Protein AF-A0A3B0PDM1-F1 (afdb_monomer)

InterPro domains:
  IPR018164 Alanyl-tRNA synthetase, class IIc, N-terminal [PF01411] (1-49)
  IPR045864 Class II Aminoacyl-tRNA synthetase/Biotinyl protein ligase (BPL) and lipoyl protein ligase (LPL) [G3DSA:3.30.930.10] (1-49)
  IPR045864 Class II Aminoacyl-tRNA synthetase/Biotinyl protein ligase (BPL) and lipoyl protein ligase (LPL) [SSF55681] (1-49)
  IPR050058 Alanine--tRNA ligase [PTHR11777] (1-47)

pLDDT: mean 97.65, std 1.87, range [85.5, 98.56]

Radius of gyration: 11.97 Å; Cα contacts (8 Å, |Δi|>4): 19; chains: 1; bounding box: 31×27×26 Å

Sequence (49 aa):
MLGNFSIGDYFKKEAIEFGYELLTKFYGLNKDKLYITIYEDDNDAFNYW

Organism: Mycoplasmoides gallisepticum (NCBI:txid2096)

Secondary structure (DSSP, 8-state):
------SSS--HHHHHHHHHHIIIIIS---GGG------TT-HHHHHH-

Structure (mmCIF, N/CA/C/O backbone):
data_AF-A0A3B0PDM1-F1
#
_entry.id   AF-A0A3B0PDM1-F1
#
loop_
_atom_site.group_PDB
_atom_site.id
_atom_site.type_symbol
_atom_site.label_atom_id
_atom_site.label_alt_id
_atom_site.label_comp_id
_atom_site.label_asym_id
_atom_site.label_entity_id
_atom_site.label_seq_id
_atom_site.pdbx_PDB_ins_code
_atom_site.Cartn_x
_atom_site.Cartn_y
_atom_site.Cartn_z
_atom_site.occupancy
_atom_site.B_iso_or_equiv
_atom_site.auth_seq_id
_atom_site.auth_comp_id
_atom_site.auth_asym_id
_atom_site.auth_atom_id
_atom_site.pdbx_PDB_model_num
ATOM 1 N N . MET A 1 1 ? -3.684 19.520 -2.650 1.00 85.50 1 MET A N 1
ATOM 2 C CA . MET A 1 1 ? -3.357 18.092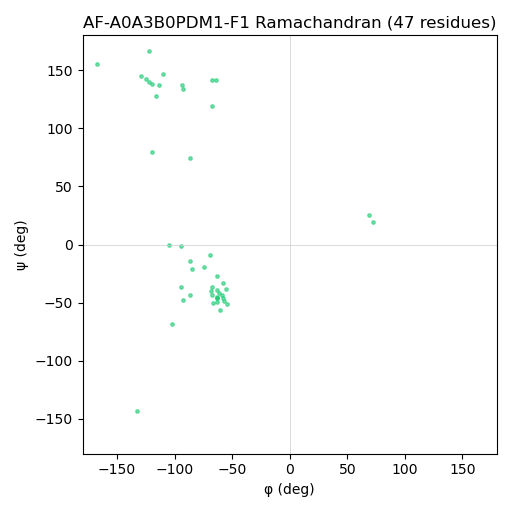 -2.844 1.00 85.50 1 MET A CA 1
ATOM 3 C C . MET A 1 1 ? -2.494 17.670 -1.667 1.00 85.50 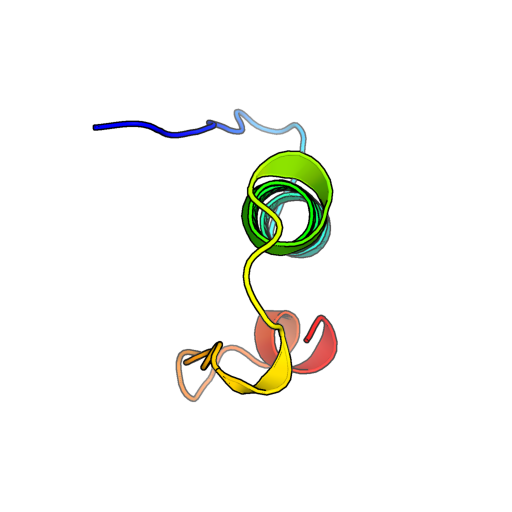1 MET A C 1
ATOM 5 O O . MET A 1 1 ? -1.512 18.354 -1.414 1.00 85.50 1 MET A O 1
ATOM 9 N N . LEU A 1 2 ? -2.904 16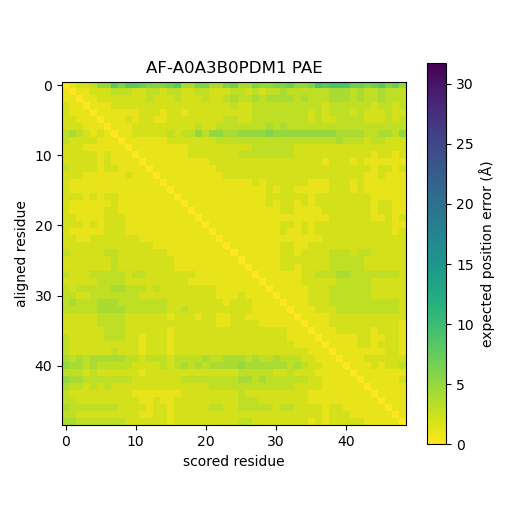.650 -0.909 1.00 96.25 2 LEU A N 1
ATOM 10 C CA . LEU A 1 2 ? -2.091 16.065 0.166 1.00 96.25 2 LEU A CA 1
ATOM 11 C C . LEU A 1 2 ? -1.315 14.880 -0.420 1.00 96.25 2 LEU A C 1
ATOM 13 O O . LEU A 1 2 ? -1.894 14.127 -1.199 1.00 96.25 2 LEU A O 1
ATOM 17 N N . GLY A 1 3 ? -0.036 14.729 -0.080 1.00 96.25 3 GLY A N 1
ATOM 18 C CA . GLY A 1 3 ? 0.790 13.634 -0.587 1.00 96.25 3 GLY A CA 1
ATOM 19 C C . GLY A 1 3 ? 2.105 13.486 0.172 1.00 96.25 3 GLY A C 1
ATOM 20 O O . GLY A 1 3 ? 2.600 14.448 0.760 1.00 96.25 3 GLY A O 1
ATOM 21 N N . ASN A 1 4 ? 2.650 12.274 0.147 1.00 97.12 4 ASN A N 1
ATOM 22 C CA . ASN A 1 4 ? 3.997 11.932 0.590 1.00 97.12 4 ASN A CA 1
ATOM 23 C C . ASN A 1 4 ? 4.859 11.578 -0.631 1.00 97.12 4 ASN A C 1
ATOM 25 O O . ASN A 1 4 ? 4.360 11.035 -1.614 1.00 97.12 4 ASN A O 1
ATOM 29 N N . PHE A 1 5 ? 6.151 11.895 -0.566 1.00 97.69 5 PHE A N 1
ATOM 30 C CA . PHE A 1 5 ? 7.093 11.664 -1.660 1.00 97.69 5 PHE A CA 1
ATOM 31 C C . PHE A 1 5 ? 8.268 10.827 -1.164 1.00 97.69 5 PHE A C 1
ATOM 33 O O . PHE A 1 5 ? 8.722 11.004 -0.032 1.00 97.69 5 PHE A O 1
ATOM 40 N N . SER A 1 6 ? 8.743 9.924 -2.016 1.00 97.88 6 SER A N 1
ATOM 41 C CA . SER A 1 6 ? 9.947 9.125 -1.796 1.00 97.88 6 SER A CA 1
ATOM 42 C C . SER A 1 6 ? 10.972 9.494 -2.857 1.00 97.88 6 SER A C 1
ATOM 44 O O . SER A 1 6 ? 10.659 9.477 -4.048 1.00 97.88 6 SER A O 1
ATOM 46 N N . ILE A 1 7 ? 12.191 9.827 -2.434 1.00 97.44 7 ILE A N 1
ATOM 47 C CA . ILE A 1 7 ? 13.328 10.070 -3.327 1.00 97.44 7 ILE A CA 1
ATOM 48 C C . ILE A 1 7 ? 14.417 9.062 -2.963 1.00 97.44 7 ILE A C 1
ATOM 50 O O . ILE A 1 7 ? 15.347 9.373 -2.226 1.00 97.44 7 ILE A O 1
ATOM 54 N N . GLY A 1 8 ? 14.255 7.831 -3.456 1.00 97.19 8 GLY A N 1
ATOM 55 C CA . GLY A 1 8 ? 15.198 6.732 -3.219 1.00 97.19 8 GLY A CA 1
ATOM 56 C C . GLY A 1 8 ? 15.183 6.161 -1.797 1.00 97.19 8 GLY A C 1
ATOM 57 O O . GLY A 1 8 ? 16.161 5.531 -1.414 1.00 97.19 8 GLY A O 1
ATOM 58 N N . ASP A 1 9 ? 14.112 6.396 -1.032 1.00 98.31 9 ASP A N 1
ATOM 59 C CA . ASP A 1 9 ? 13.997 5.971 0.370 1.00 98.31 9 ASP A CA 1
ATOM 60 C C . ASP A 1 9 ? 13.121 4.713 0.503 1.00 98.31 9 ASP A C 1
ATOM 62 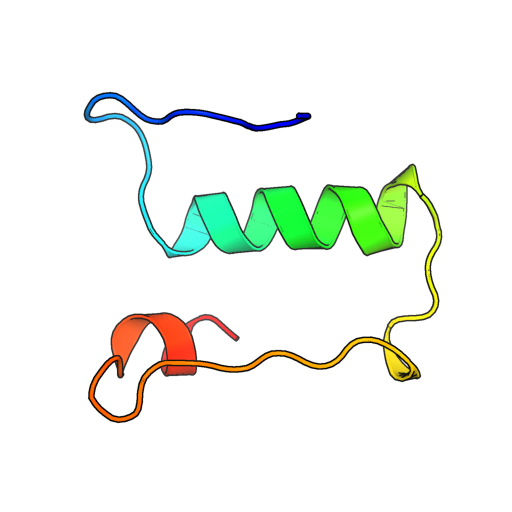O O . ASP A 1 9 ? 13.622 3.616 0.735 1.00 98.31 9 ASP A O 1
ATOM 66 N N . TYR A 1 10 ? 11.819 4.841 0.238 1.00 98.06 10 TYR A N 1
ATOM 67 C CA . TYR A 1 10 ? 10.846 3.747 0.317 1.00 98.06 10 TYR A CA 1
ATOM 68 C C . TYR A 1 10 ? 10.102 3.513 -1.005 1.00 98.06 10 TYR A C 1
ATOM 70 O O . TYR A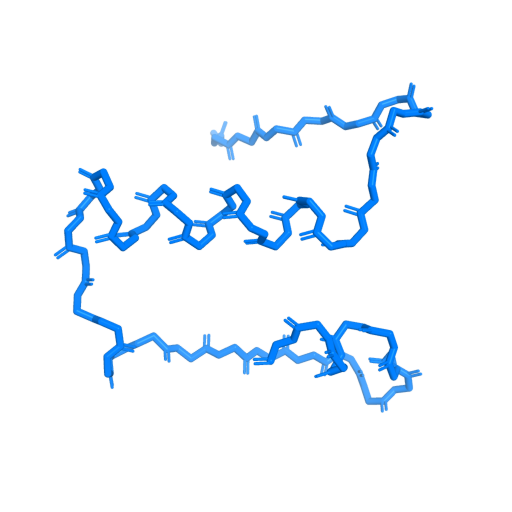 1 10 ? 10.152 4.350 -1.914 1.00 98.06 10 TYR A O 1
ATOM 78 N N . PHE A 1 11 ? 9.401 2.380 -1.128 1.00 97.81 11 PHE A N 1
ATOM 79 C CA . PHE A 1 11 ? 8.698 2.012 -2.361 1.00 97.81 11 PHE A CA 1
ATOM 80 C C . PHE A 1 11 ? 7.262 1.541 -2.084 1.00 97.81 11 PHE A C 1
ATOM 82 O O . PHE A 1 11 ? 6.574 2.126 -1.250 1.00 97.81 11 PHE A O 1
ATOM 89 N N . LYS A 1 12 ? 6.766 0.543 -2.828 1.00 98.06 12 LYS A N 1
ATOM 90 C CA . LYS A 1 12 ? 5.354 0.130 -2.818 1.00 98.06 12 LYS A CA 1
ATOM 91 C C . LYS A 1 12 ? 4.852 -0.269 -1.430 1.00 98.06 12 LYS A C 1
ATOM 93 O O . LYS A 1 12 ? 3.802 0.214 -1.022 1.00 98.06 12 LYS A O 1
ATOM 98 N N . LYS A 1 13 ? 5.592 -1.123 -0.717 1.00 97.88 13 LYS A N 1
ATOM 99 C CA . LYS A 1 13 ? 5.153 -1.691 0.563 1.00 97.88 13 LYS A CA 1
ATOM 100 C C . LYS A 1 13 ? 4.903 -0.603 1.606 1.00 97.88 13 LYS A C 1
ATOM 102 O O . LYS A 1 13 ? 3.796 -0.483 2.118 1.00 97.88 13 LYS A O 1
ATOM 107 N N . GLU A 1 14 ? 5.905 0.225 1.873 1.00 98.31 14 GLU A N 1
ATOM 108 C CA . GLU A 1 14 ? 5.804 1.283 2.876 1.00 98.31 14 GLU A CA 1
ATOM 109 C C . GLU A 1 14 ? 4.808 2.366 2.440 1.00 98.31 14 GLU A C 1
ATOM 111 O O . GLU A 1 14 ? 4.048 2.876 3.259 1.00 98.31 14 GLU A O 1
ATOM 116 N N . ALA A 1 15 ? 4.746 2.694 1.141 1.00 98.50 15 ALA A N 1
ATOM 117 C CA . ALA A 1 15 ? 3.767 3.654 0.632 1.00 98.50 15 ALA A CA 1
ATOM 118 C C . ALA A 1 15 ? 2.319 3.186 0.866 1.00 98.50 15 ALA A C 1
ATOM 120 O O . ALA A 1 15 ? 1.471 3.989 1.265 1.00 98.50 15 ALA A O 1
ATOM 121 N N . ILE A 1 16 ? 2.047 1.894 0.654 1.00 98.38 16 ILE A N 1
ATOM 122 C CA . ILE A 1 16 ? 0.758 1.259 0.954 1.00 98.38 16 ILE A CA 1
ATOM 123 C C . ILE A 1 16 ? 0.468 1.323 2.459 1.00 98.38 16 ILE A C 1
ATOM 125 O O . ILE A 1 16 ? -0.608 1.780 2.850 1.00 98.38 16 ILE A O 1
ATOM 129 N N . GLU A 1 17 ? 1.432 0.930 3.299 1.00 98.31 17 GLU A N 1
ATOM 130 C CA . GLU A 1 17 ? 1.293 0.938 4.760 1.00 98.31 17 GLU A CA 1
ATOM 131 C C . GLU A 1 17 ? 0.967 2.341 5.297 1.00 98.31 17 GLU A C 1
ATOM 133 O O . GLU A 1 17 ? 0.020 2.494 6.071 1.00 98.31 17 GLU A O 1
ATOM 138 N N . PHE A 1 18 ? 1.671 3.382 4.838 1.00 98.50 18 PHE A N 1
ATOM 139 C CA . PHE A 1 18 ? 1.429 4.764 5.268 1.00 98.50 18 PHE A CA 1
ATOM 140 C C . PHE A 1 18 ? 0.038 5.264 4.875 1.00 98.50 18 PHE A C 1
ATOM 142 O O . PHE A 1 18 ? -0.671 5.848 5.700 1.00 98.50 18 PHE A O 1
ATOM 149 N N . GLY A 1 19 ? -0.375 5.027 3.626 1.00 98.25 19 GLY A N 1
ATOM 150 C CA . GLY A 1 19 ? -1.698 5.426 3.153 1.00 98.25 19 GLY A CA 1
ATOM 151 C C . GLY A 1 19 ? -2.810 4.708 3.917 1.00 98.25 19 GLY A C 1
ATOM 152 O O . GLY A 1 19 ? -3.768 5.336 4.375 1.00 98.25 19 GLY A O 1
ATOM 153 N N . TYR A 1 20 ? -2.664 3.399 4.114 1.00 98.38 20 TYR A N 1
ATOM 154 C CA . TYR A 1 20 ? -3.656 2.596 4.816 1.00 98.38 20 TYR A CA 1
ATOM 155 C C . TYR A 1 20 ? -3.744 2.934 6.309 1.00 98.38 20 TYR A C 1
ATOM 157 O O . TYR A 1 20 ? -4.849 3.027 6.856 1.00 98.38 20 TYR A O 1
ATOM 165 N N . GLU A 1 21 ? -2.611 3.174 6.975 1.00 98.44 21 GLU A N 1
ATOM 166 C CA . GLU A 1 21 ? -2.585 3.598 8.376 1.00 98.44 21 GLU A CA 1
ATOM 167 C C . GLU A 1 21 ? -3.254 4.967 8.543 1.00 98.44 21 GLU A C 1
ATOM 169 O O . GLU A 1 21 ? -4.118 5.127 9.409 1.00 98.44 21 GLU A O 1
ATOM 174 N N . LEU A 1 22 ? -2.928 5.938 7.682 1.00 98.56 22 LEU A N 1
ATOM 175 C CA . LEU A 1 22 ? -3.556 7.259 7.704 1.00 98.56 22 LEU A CA 1
ATOM 176 C C . LEU A 1 22 ? -5.084 7.155 7.629 1.00 98.56 22 LEU A C 1
ATOM 178 O O . LEU A 1 22 ? -5.787 7.707 8.477 1.00 98.56 22 LEU A O 1
ATOM 182 N N . LEU A 1 23 ? -5.598 6.405 6.653 1.00 98.44 23 LEU A N 1
ATOM 183 C CA . LEU A 1 23 ? -7.036 6.269 6.425 1.00 98.44 23 LEU A CA 1
ATOM 184 C C . LEU A 1 23 ? -7.748 5.520 7.559 1.00 98.44 23 LEU A C 1
ATOM 186 O O . LEU A 1 23 ? -8.823 5.930 7.995 1.00 98.44 23 LEU A O 1
ATOM 190 N N . THR A 1 24 ? -7.172 4.424 8.048 1.00 98.31 24 THR A N 1
ATOM 191 C CA . THR A 1 24 ? -7.888 3.513 8.956 1.00 98.31 24 THR A CA 1
ATOM 192 C C . THR A 1 24 ? -7.635 3.79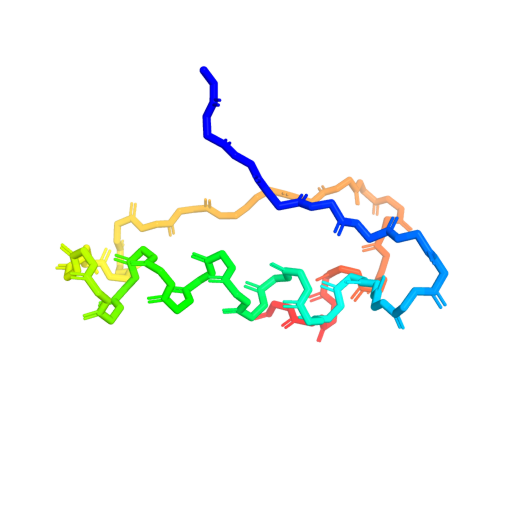5 10.430 1.00 98.31 24 THR A C 1
ATOM 194 O O . THR A 1 24 ? -8.553 3.668 11.236 1.00 98.31 24 THR A O 1
ATOM 197 N N . LYS A 1 25 ? -6.415 4.192 10.804 1.00 98.31 25 LYS A N 1
ATOM 198 C CA . LYS A 1 25 ? -6.029 4.433 12.200 1.00 98.31 25 LYS A CA 1
ATOM 199 C C . LYS A 1 25 ? -6.215 5.889 12.595 1.00 98.31 25 LYS A C 1
ATOM 201 O O . LYS A 1 25 ? -6.788 6.157 13.644 1.00 98.31 25 LYS A O 1
ATOM 206 N N . PHE A 1 26 ? -5.739 6.823 11.773 1.00 98.31 26 PHE A N 1
ATOM 207 C CA . 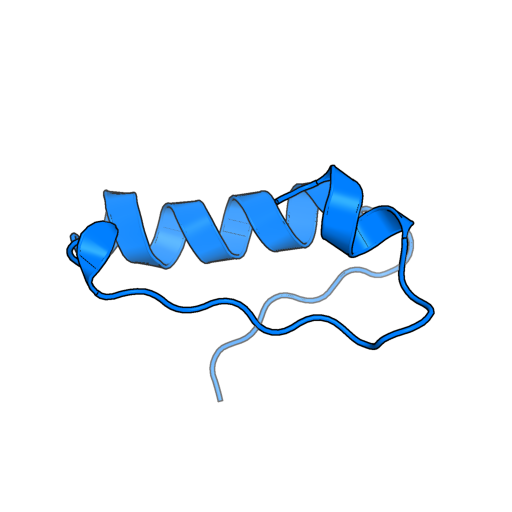PHE A 1 26 ? -5.771 8.244 12.125 1.00 98.31 26 PHE A CA 1
ATOM 208 C C . PHE A 1 26 ? -7.092 8.907 11.735 1.00 98.31 26 PHE A C 1
ATOM 210 O O . PHE A 1 26 ? -7.663 9.643 12.535 1.00 98.31 26 PHE A O 1
ATOM 217 N N . TYR A 1 27 ? -7.612 8.622 10.540 1.00 98.31 27 TYR A N 1
ATOM 218 C CA . TYR A 1 27 ? -8.922 9.128 10.113 1.00 98.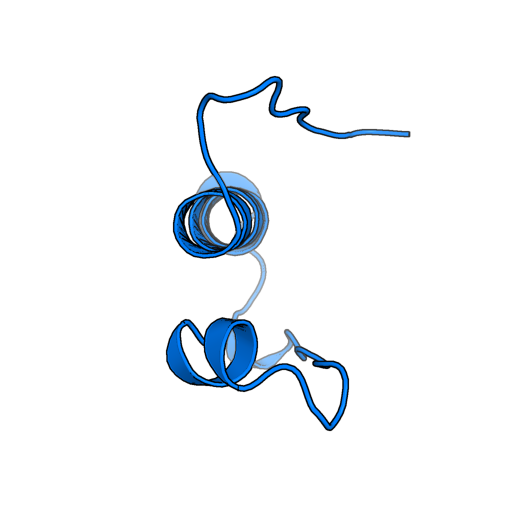31 27 TYR A CA 1
ATOM 219 C C . TYR A 1 27 ? -10.088 8.237 10.549 1.00 98.31 27 TYR A C 1
ATOM 221 O O . TYR A 1 27 ? -11.234 8.681 10.519 1.00 98.31 27 TYR A O 1
ATOM 229 N N . GLY A 1 28 ? -9.818 7.002 10.984 1.00 98.38 28 GLY A N 1
ATOM 230 C CA . GLY A 1 28 ? -10.839 6.112 11.541 1.00 98.38 28 GLY A CA 1
ATOM 231 C C . GLY A 1 28 ? -11.861 5.612 10.517 1.00 98.38 28 GLY A C 1
ATOM 232 O O . GLY A 1 28 ? -12.995 5.302 10.885 1.00 98.38 28 GLY A O 1
ATOM 233 N N . LEU A 1 29 ? -11.504 5.556 9.229 1.00 98.50 29 LEU A N 1
ATOM 234 C CA . LEU A 1 29 ? -12.407 5.046 8.200 1.00 98.50 29 LEU A CA 1
ATOM 235 C C . LEU A 1 29 ? -12.650 3.544 8.386 1.00 98.50 29 LEU A C 1
ATOM 237 O O . LEU A 1 29 ? -11.738 2.778 8.703 1.00 98.50 29 LEU A O 1
ATOM 241 N N . ASN A 1 30 ? -13.892 3.115 8.149 1.00 98.19 30 ASN A N 1
ATOM 242 C CA . ASN A 1 30 ? -14.237 1.699 8.198 1.00 98.19 30 ASN A CA 1
ATOM 243 C C . ASN A 1 30 ? -13.557 0.952 7.038 1.00 98.19 30 ASN A C 1
ATOM 245 O O . ASN A 1 30 ? -13.846 1.223 5.872 1.00 98.19 30 ASN A O 1
ATOM 249 N N . LYS A 1 31 ? -12.702 -0.013 7.388 1.00 97.50 31 LYS A N 1
ATOM 250 C CA . LYS A 1 31 ? -11.940 -0.868 6.470 1.00 97.50 31 LYS A CA 1
ATOM 251 C C . LYS A 1 31 ? -12.827 -1.610 5.473 1.00 97.50 31 LYS A C 1
ATOM 253 O O . LYS A 1 31 ? -12.489 -1.653 4.299 1.00 97.50 31 LYS A O 1
ATOM 258 N N . ASP A 1 32 ? -13.999 -2.073 5.903 1.00 97.62 32 ASP A N 1
ATOM 259 C CA . ASP A 1 32 ? -14.937 -2.835 5.064 1.00 97.62 32 ASP A CA 1
ATOM 260 C C . ASP A 1 32 ? -15.582 -1.982 3.957 1.00 97.62 32 ASP A C 1
ATOM 262 O O . ASP A 1 32 ? -16.295 -2.491 3.094 1.00 97.62 32 ASP A O 1
ATOM 266 N N . LYS A 1 33 ? -15.374 -0.658 3.994 1.00 97.94 33 LYS A N 1
ATOM 267 C CA . LYS A 1 33 ? -15.844 0.289 2.975 1.00 97.94 33 LYS A CA 1
ATOM 268 C C . LYS A 1 33 ? -14.726 0.785 2.056 1.00 97.94 33 LYS A C 1
ATOM 270 O O . LYS A 1 33 ? -15.004 1.602 1.178 1.00 97.94 33 LYS A O 1
ATOM 275 N N . LEU A 1 34 ? -13.485 0.344 2.265 1.00 98.06 34 LEU A N 1
ATOM 276 C CA . LEU A 1 34 ? -12.345 0.709 1.430 1.00 98.06 34 LEU A CA 1
ATOM 277 C C . LEU A 1 34 ? -12.163 -0.330 0.324 1.00 98.06 34 LEU A C 1
ATOM 279 O O . LEU A 1 34 ? -12.185 -1.530 0.575 1.00 98.06 34 LEU A O 1
ATOM 283 N N . TYR A 1 35 ? -11.957 0.151 -0.898 1.00 97.94 35 TYR A N 1
ATOM 284 C CA . TYR A 1 35 ? -11.671 -0.679 -2.062 1.00 97.94 35 TYR A CA 1
ATOM 285 C C . TYR A 1 35 ? -10.306 -0.293 -2.613 1.00 97.94 35 TYR A C 1
ATOM 287 O O . TYR A 1 35 ? -9.978 0.892 -2.696 1.00 97.94 35 TYR A O 1
ATOM 295 N N . ILE A 1 36 ? -9.533 -1.302 -2.997 1.00 97.50 36 ILE A N 1
ATOM 296 C CA . ILE A 1 36 ? -8.213 -1.148 -3.596 1.00 97.50 36 ILE A CA 1
ATOM 297 C C . ILE A 1 36 ? -8.290 -1.641 -5.037 1.00 97.50 36 ILE A C 1
ATOM 299 O O . ILE A 1 36 ? -8.893 -2.674 -5.322 1.00 97.50 36 ILE A O 1
ATOM 303 N N . THR A 1 37 ? -7.668 -0.900 -5.945 1.00 98.25 37 THR A N 1
ATOM 304 C CA . THR A 1 37 ? -7.479 -1.308 -7.337 1.00 98.25 37 THR A CA 1
ATOM 305 C C . THR A 1 37 ? -5.999 -1.304 -7.650 1.00 98.25 37 THR A C 1
ATOM 307 O O . THR A 1 37 ? -5.283 -0.390 -7.240 1.00 98.25 37 THR A O 1
ATOM 310 N N . ILE A 1 38 ? -5.555 -2.307 -8.394 1.00 98.25 38 ILE A N 1
ATOM 311 C CA . ILE A 1 38 ? -4.152 -2.531 -8.732 1.00 98.25 38 ILE A CA 1
ATOM 312 C C . ILE A 1 38 ? -4.079 -2.726 -10.244 1.00 98.25 38 ILE A C 1
ATOM 314 O O . ILE A 1 38 ? -5.025 -3.236 -10.847 1.00 98.25 38 ILE A O 1
ATOM 318 N N . TYR A 1 39 ? -2.997 -2.255 -10.861 1.00 98.44 39 TYR A N 1
ATOM 319 C CA . TYR A 1 39 ? -2.767 -2.478 -12.285 1.00 98.44 39 TYR A CA 1
ATOM 320 C C . TYR A 1 39 ? -2.584 -3.977 -12.557 1.00 98.44 39 TYR A C 1
ATOM 322 O O . TYR A 1 39 ? -1.958 -4.664 -11.755 1.00 98.44 39 TYR A O 1
ATOM 330 N N . GLU A 1 40 ? -3.123 -4.479 -13.670 1.00 98.06 40 GLU A N 1
ATOM 331 C CA . GLU A 1 40 ? -3.266 -5.924 -13.919 1.00 98.06 40 GLU A CA 1
ATOM 332 C C . GLU A 1 40 ? -1.945 -6.707 -13.877 1.00 98.06 40 GLU A C 1
ATOM 334 O O . GLU A 1 40 ? -1.918 -7.829 -13.381 1.00 98.06 40 GLU A O 1
ATOM 339 N N . ASP A 1 41 ? -0.842 -6.086 -14.302 1.00 98.38 41 ASP A N 1
ATOM 340 C CA . ASP A 1 41 ? 0.483 -6.713 -14.307 1.00 98.38 41 ASP A CA 1
ATOM 341 C C . ASP A 1 41 ? 1.321 -6.404 -13.048 1.00 98.38 41 ASP A C 1
ATOM 343 O O . ASP A 1 41 ? 2.452 -6.883 -12.917 1.00 98.38 41 ASP A O 1
ATOM 347 N N . ASP A 1 42 ? 0.811 -5.597 -12.107 1.00 98.31 42 ASP A N 1
ATOM 348 C CA . ASP A 1 42 ? 1.534 -5.233 -10.881 1.00 98.31 42 ASP A CA 1
ATOM 349 C C . ASP A 1 42 ? 1.326 -6.270 -9.767 1.00 98.31 42 ASP A C 1
ATOM 351 O O . ASP A 1 42 ? 0.623 -6.056 -8.774 1.00 98.31 42 ASP A O 1
ATOM 355 N N . ASN A 1 43 ? 1.998 -7.408 -9.934 1.00 97.44 43 ASN A N 1
ATOM 356 C CA . ASN A 1 43 ? 1.990 -8.491 -8.953 1.00 97.44 43 ASN A CA 1
ATOM 357 C C . ASN A 1 43 ? 2.604 -8.085 -7.602 1.00 97.44 43 ASN A C 1
ATOM 359 O O . ASN A 1 43 ? 2.232 -8.651 -6.576 1.00 97.44 43 ASN A O 1
ATOM 363 N N . ASP A 1 44 ? 3.529 -7.119 -7.565 1.00 97.62 44 ASP A N 1
ATOM 364 C CA . ASP A 1 44 ? 4.142 -6.692 -6.300 1.00 97.62 44 ASP A CA 1
ATOM 365 C C . ASP A 1 44 ? 3.105 -6.008 -5.412 1.00 97.62 44 ASP A C 1
ATOM 367 O O . ASP A 1 44 ? 2.946 -6.367 -4.249 1.00 97.62 44 ASP A O 1
ATOM 371 N N . ALA A 1 45 ? 2.380 -5.033 -5.971 1.00 98.19 45 ALA A N 1
ATOM 372 C CA . ALA A 1 45 ? 1.337 -4.324 -5.246 1.00 98.19 45 ALA A CA 1
ATOM 373 C C . ALA A 1 45 ? 0.213 -5.278 -4.834 1.00 98.19 45 ALA A C 1
ATOM 375 O O . ALA A 1 45 ? -0.277 -5.166 -3.714 1.00 98.19 45 ALA A O 1
ATOM 376 N N . PHE A 1 46 ? -0.152 -6.233 -5.701 1.00 97.81 46 PHE A N 1
ATOM 377 C CA . PHE A 1 46 ? -1.137 -7.266 -5.374 1.00 97.81 46 PHE A CA 1
ATOM 378 C C . PHE A 1 46 ? -0.725 -8.096 -4.160 1.00 97.81 46 PHE A C 1
ATOM 380 O O . PHE A 1 46 ? -1.548 -8.329 -3.290 1.00 97.81 46 PHE A O 1
ATOM 387 N N . ASN A 1 47 ? 0.545 -8.494 -4.065 1.00 97.19 47 ASN A N 1
ATOM 388 C CA . ASN A 1 47 ? 1.037 -9.299 -2.946 1.00 97.19 47 ASN A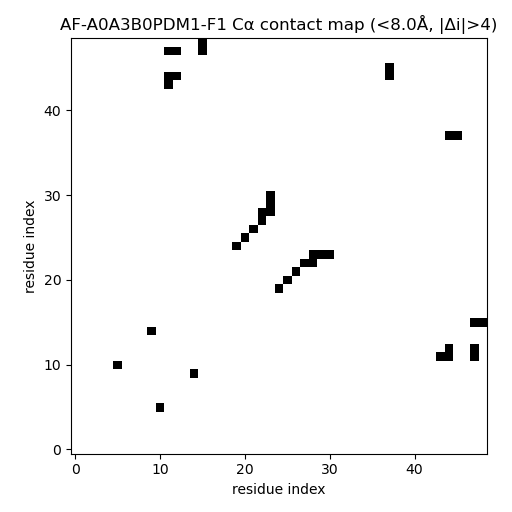 CA 1
ATOM 389 C C . ASN A 1 47 ? 1.212 -8.511 -1.635 1.00 97.19 47 ASN A C 1
ATOM 391 O O . ASN A 1 47 ? 1.342 -9.125 -0.575 1.00 97.19 47 ASN A O 1
ATOM 395 N N . TYR A 1 48 ? 1.292 -7.178 -1.692 1.00 97.50 48 TYR A N 1
ATOM 396 C CA . TYR A 1 48 ? 1.378 -6.335 -0.493 1.00 97.50 48 TYR A CA 1
ATOM 397 C C . TYR A 1 48 ? 0.017 -6.008 0.125 1.00 97.50 48 TYR A C 1
ATOM 399 O O . TYR A 1 48 ? -0.023 -5.640 1.301 1.00 97.50 48 TYR A O 1
ATOM 407 N N . TRP A 1 49 ? -1.061 -6.117 -0.651 1.00 95.19 49 TRP A N 1
ATOM 408 C CA . TRP A 1 49 ? -2.436 -5.939 -0.191 1.00 95.19 49 TRP A CA 1
ATOM 409 C C . TRP A 1 49 ? -3.057 -7.258 0.268 1.00 95.19 49 TRP A C 1
ATOM 411 O O . TRP A 1 49 ? -3.830 -7.203 1.252 1.00 95.19 49 TRP A O 1
#

Foldseek 3Di:
DDDDDDDPDDDLLVRVVVVCCCVCPVVNDDPVPDDDDDDPPCVVNVVSD

Mean predicted aligned error: 1.99 Å

Solvent-accessible surface area (backbone atoms only — not comparable to full-atom values): 3391 Å² total; per-residue (Å²): 137,90,85,86,86,66,86,93,76,66,55,70,64,58,54,49,50,54,54,51,43,46,45,41,67,74,67,57,45,64,66,94,76,63,83,86,87,72,63,94,85,43,59,66,63,58,74,70,106